Protein AF-A0A564YRD1-F1 (afdb_monomer)

Mean predicted aligned error: 12.75 Å

Foldseek 3Di:
DDDPPPVVVVVVVVCPVCVPFCFDPDAFPNRTATQQWAQDPVSDTDGADEFQDAADALRSHSNSDQDPPRRTHD

Structure (mmCIF, N/CA/C/O backbone):
data_AF-A0A564YRD1-F1
#
_entry.id   AF-A0A564YRD1-F1
#
loop_
_atom_site.group_PDB
_atom_site.id
_atom_site.type_symbol
_atom_site.label_atom_id
_atom_site.label_alt_id
_atom_site.label_comp_id
_atom_site.label_asym_id
_atom_site.label_entity_id
_atom_site.label_seq_id
_atom_site.pdbx_PDB_ins_code
_atom_site.Cartn_x
_atom_site.Cartn_y
_atom_site.Cartn_z
_atom_site.occupancy
_atom_site.B_iso_or_equiv
_atom_site.auth_seq_id
_atom_site.auth_comp_id
_atom_site.auth_asym_id
_atom_site.auth_atom_id
_atom_site.pdbx_PDB_model_num
ATOM 1 N N . MET A 1 1 ? -36.525 -20.557 -28.273 1.00 45.59 1 MET A N 1
ATOM 2 C CA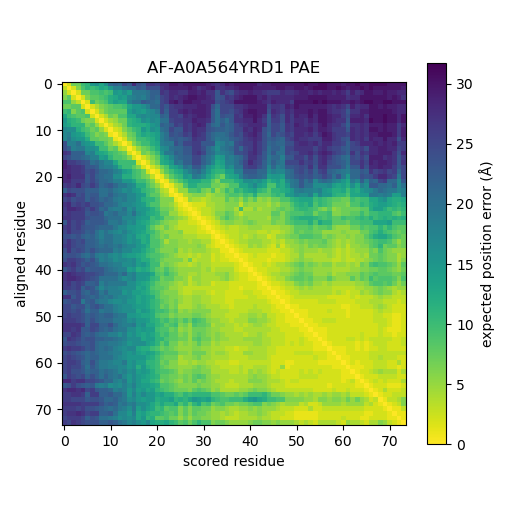 . MET A 1 1 ? -35.898 -20.047 -27.033 1.00 45.59 1 MET A CA 1
ATOM 3 C C . MET A 1 1 ? -34.460 -20.527 -27.038 1.00 45.59 1 MET A C 1
ATOM 5 O O . MET A 1 1 ? -34.182 -21.619 -26.570 1.00 45.59 1 MET A O 1
ATOM 9 N N . SER A 1 2 ? -33.584 -19.772 -27.702 1.00 38.62 2 SER A N 1
ATOM 10 C CA . SER A 1 2 ? -32.275 -20.269 -28.128 1.00 38.62 2 SER A CA 1
ATOM 11 C C . SER A 1 2 ? -31.203 -19.215 -27.895 1.00 38.62 2 SER A C 1
ATOM 13 O O . SER A 1 2 ? -31.256 -18.154 -28.500 1.00 38.62 2 SER A O 1
ATOM 15 N N . ILE A 1 3 ? -30.238 -19.557 -27.036 1.00 51.38 3 ILE A N 1
ATOM 16 C CA . ILE A 1 3 ? -28.797 -19.242 -27.108 1.00 51.38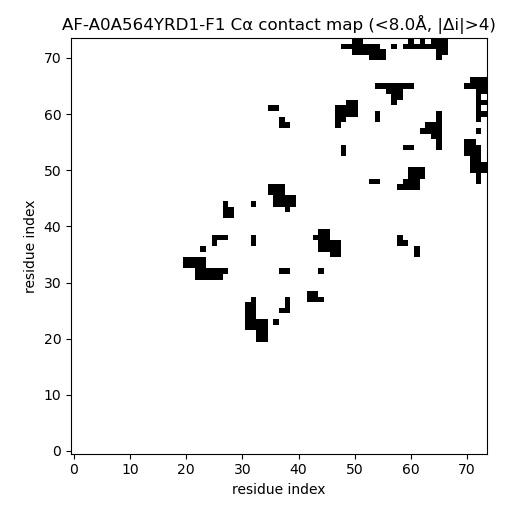 3 ILE A CA 1
ATOM 17 C C . ILE A 1 3 ? -28.368 -17.766 -26.937 1.00 51.38 3 ILE A C 1
ATOM 19 O O . ILE A 1 3 ? -27.297 -17.514 -26.390 1.00 51.38 3 ILE A O 1
ATOM 23 N N . VAL A 1 4 ? -29.197 -16.775 -27.271 1.00 46.78 4 VAL A N 1
ATOM 24 C CA . VAL A 1 4 ? -28.827 -15.344 -27.197 1.00 46.78 4 VAL A CA 1
ATOM 25 C C . VAL A 1 4 ? -28.648 -14.847 -25.749 1.00 46.78 4 VAL A C 1
ATOM 27 O O . VAL A 1 4 ? -27.973 -13.853 -25.504 1.00 46.78 4 VAL A O 1
ATOM 30 N N . SER A 1 5 ? -29.180 -15.571 -24.759 1.00 45.34 5 SER A N 1
ATOM 31 C CA . SER A 1 5 ? -29.170 -15.127 -23.358 1.00 45.34 5 SER A CA 1
ATOM 32 C C . SER A 1 5 ? -27.853 -15.375 -22.603 1.00 45.34 5 SER A C 1
ATOM 34 O O . SER A 1 5 ? -27.653 -14.773 -21.552 1.00 45.34 5 SER A O 1
ATOM 36 N N . ALA A 1 6 ? -26.956 -16.240 -23.093 1.00 47.44 6 ALA A N 1
ATOM 37 C CA . ALA A 1 6 ? -25.747 -16.629 -22.349 1.00 47.44 6 ALA A CA 1
ATOM 38 C C . ALA A 1 6 ? -24.510 -15.780 -22.688 1.00 47.44 6 ALA A C 1
ATOM 40 O O . ALA A 1 6 ? -23.625 -15.619 -21.852 1.00 47.44 6 ALA A O 1
ATOM 41 N N . VAL A 1 7 ? -24.452 -15.199 -23.891 1.00 48.12 7 VAL A N 1
ATOM 42 C CA . VAL A 1 7 ? -23.280 -14.427 -24.348 1.00 48.12 7 VAL A CA 1
ATOM 43 C C . VAL A 1 7 ? -23.189 -13.068 -23.644 1.00 48.12 7 VAL A C 1
ATOM 45 O O . VAL A 1 7 ? -22.097 -12.600 -23.333 1.00 48.12 7 VAL A O 1
ATOM 48 N N . LEU A 1 8 ? -24.333 -12.463 -23.311 1.00 39.03 8 LEU A N 1
ATOM 49 C CA . LEU A 1 8 ? -24.379 -11.189 -22.588 1.00 39.03 8 LEU A CA 1
ATOM 50 C C . LEU A 1 8 ? -23.835 -11.298 -21.159 1.00 39.03 8 LEU A C 1
ATOM 52 O O . LEU A 1 8 ? -23.202 -10.362 -20.691 1.00 39.03 8 LEU A O 1
ATOM 56 N N . LEU A 1 9 ? -24.019 -12.433 -20.478 1.00 40.19 9 LEU A N 1
ATOM 57 C CA . LEU A 1 9 ? -23.597 -12.596 -19.083 1.00 40.19 9 LEU A CA 1
ATOM 58 C C . LEU A 1 9 ? -22.075 -12.696 -18.920 1.00 40.19 9 LEU A C 1
ATOM 60 O O . LEU A 1 9 ? -21.556 -12.206 -17.924 1.00 40.19 9 LEU A O 1
ATOM 64 N N . VAL A 1 10 ? -21.353 -13.252 -19.899 1.00 45.09 10 VAL A N 1
ATOM 65 C CA . VAL A 1 10 ? -19.888 -13.428 -19.827 1.00 45.09 10 VAL A CA 1
ATOM 66 C C . VAL A 1 10 ? -19.136 -12.099 -19.994 1.00 45.09 10 VAL A C 1
ATOM 68 O O . VAL A 1 10 ? -18.082 -11.907 -19.391 1.00 45.09 10 VAL A O 1
ATOM 71 N N . LEU A 1 11 ? -19.699 -11.138 -20.736 1.00 37.62 11 LEU A N 1
ATOM 72 C CA . LEU A 1 11 ? -19.089 -9.815 -20.940 1.00 37.62 11 LEU A CA 1
ATOM 73 C C . LEU A 1 11 ? -19.072 -8.948 -19.668 1.00 37.62 11 LEU A C 1
ATOM 75 O O . LEU A 1 11 ? -18.169 -8.129 -19.507 1.00 37.62 11 LEU A O 1
ATOM 79 N N . PHE A 1 1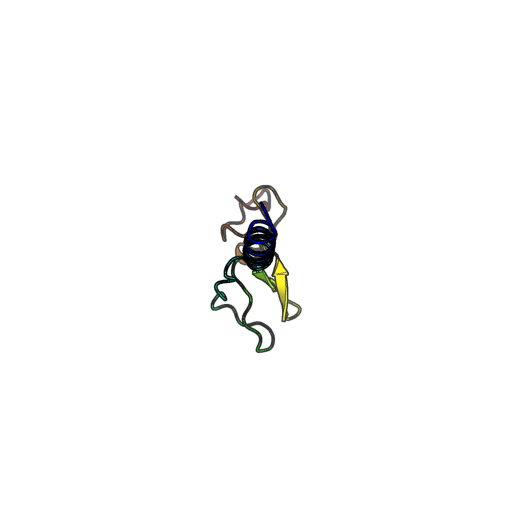2 ? -20.011 -9.144 -18.736 1.00 41.72 12 PHE A N 1
ATOM 80 C CA . PHE A 1 12 ? -20.052 -8.373 -17.485 1.00 41.72 12 PHE A CA 1
ATOM 81 C C . PHE A 1 12 ? -19.102 -8.901 -16.403 1.00 41.72 12 PHE A C 1
ATOM 83 O O . PHE A 1 12 ? -18.687 -8.132 -15.541 1.00 41.72 12 PHE A O 1
ATOM 90 N N . ILE A 1 13 ? -18.699 -10.174 -16.454 1.00 45.41 13 ILE A N 1
ATOM 91 C CA . ILE A 1 13 ? -17.855 -10.773 -15.401 1.00 45.41 13 ILE A CA 1
ATOM 92 C C . ILE A 1 13 ? -16.388 -10.323 -15.527 1.00 45.41 13 ILE A C 1
ATOM 94 O O . ILE A 1 13 ? -15.688 -10.212 -14.525 1.00 45.41 13 ILE A O 1
ATOM 98 N N . CYS A 1 14 ? -15.927 -9.971 -16.736 1.00 38.06 14 CYS A N 1
ATOM 99 C CA . CYS A 1 14 ? -14.594 -9.381 -16.931 1.00 38.06 14 CYS A CA 1
ATOM 100 C C . CYS A 1 14 ? -14.529 -7.881 -16.606 1.00 38.06 14 CYS A C 1
ATOM 102 O O . CYS A 1 14 ? -13.447 -7.379 -16.307 1.00 38.06 14 CYS A O 1
ATOM 104 N N . ALA A 1 15 ? -15.660 -7.166 -16.602 1.00 40.56 15 ALA A N 1
ATOM 105 C CA . ALA A 1 15 ? -15.696 -5.741 -16.260 1.00 40.56 15 ALA A CA 1
ATOM 106 C C . ALA A 1 15 ? -15.4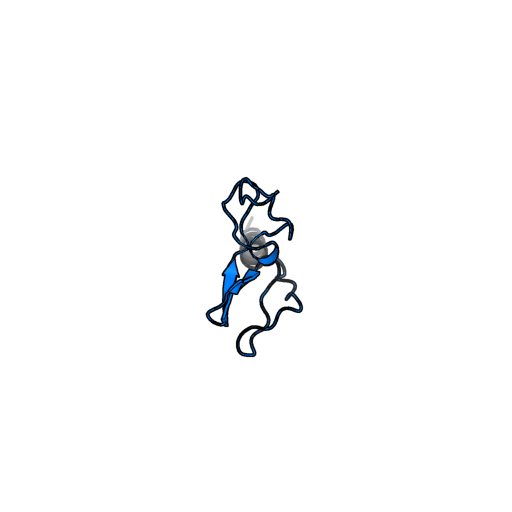66 -5.472 -14.759 1.00 40.56 15 ALA A C 1
ATOM 108 O O . ALA A 1 15 ? -15.265 -4.326 -14.363 1.00 40.56 15 ALA A O 1
ATOM 109 N N . SER A 1 16 ? -15.484 -6.514 -13.921 1.00 41.81 16 SER A N 1
ATOM 110 C CA . SER A 1 16 ? -15.333 -6.394 -12.465 1.00 41.81 16 SER A CA 1
ATOM 111 C C . SER A 1 16 ? -14.041 -7.003 -11.905 1.00 41.81 16 SER A C 1
ATOM 113 O O . SER A 1 16 ? -13.828 -6.924 -10.701 1.00 41.81 16 SER A O 1
ATOM 115 N N . ALA A 1 17 ? -13.160 -7.556 -12.749 1.00 41.66 17 ALA A N 1
ATOM 116 C CA . ALA A 1 17 ? -11.804 -7.966 -12.347 1.00 41.66 17 ALA A CA 1
ATOM 117 C C . ALA A 1 17 ? -10.729 -6.911 -12.688 1.00 41.66 17 ALA A C 1
ATOM 119 O O . ALA A 1 17 ? -9.679 -6.881 -12.059 1.00 41.66 17 ALA A O 1
ATOM 120 N N . HIS A 1 18 ? -11.027 -6.010 -13.628 1.00 40.31 18 HIS A N 1
ATOM 121 C CA . HIS A 1 18 ? -10.291 -4.771 -13.887 1.00 40.31 18 HIS A CA 1
ATOM 122 C C . HIS A 1 18 ? -11.283 -3.606 -13.787 1.00 40.31 18 HIS A C 1
ATOM 124 O O . HIS A 1 18 ? -11.719 -3.033 -14.788 1.00 40.31 18 HIS A O 1
ATOM 130 N N . GLY A 1 19 ? -11.709 -3.277 -12.567 1.00 38.06 19 GLY A N 1
ATOM 131 C CA . GLY A 1 19 ? -12.341 -1.984 -12.331 1.00 38.06 19 GLY A CA 1
ATOM 132 C C . GLY A 1 19 ? -11.290 -0.926 -12.624 1.00 38.06 19 GLY A C 1
ATOM 133 O O . GLY A 1 19 ? -10.288 -0.921 -11.926 1.00 38.06 19 GLY A O 1
ATOM 134 N N . LYS A 1 20 ? -11.486 -0.140 -13.694 1.00 44.69 20 LYS A N 1
ATOM 135 C CA . LY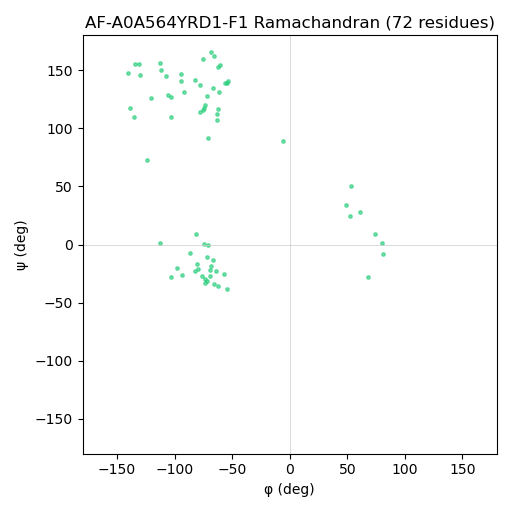S A 1 20 ? -10.695 1.040 -14.095 1.00 44.69 20 LYS A CA 1
ATOM 136 C C . LYS A 1 20 ? -9.630 1.414 -13.057 1.00 44.69 20 LYS A C 1
ATOM 138 O O . LYS A 1 20 ? -9.903 2.182 -12.141 1.00 44.69 20 LYS A O 1
ATOM 143 N N . GLU A 1 21 ? -8.441 0.838 -13.191 1.00 47.75 21 GLU A N 1
ATOM 144 C CA . GLU A 1 21 ? -7.297 1.236 -12.384 1.00 47.75 21 GLU A CA 1
ATOM 145 C C . GLU A 1 21 ? -6.891 2.623 -12.881 1.00 47.75 21 GLU A C 1
ATOM 147 O O . GLU A 1 21 ? -6.171 2.761 -13.870 1.00 47.75 21 GLU A O 1
ATOM 152 N N . GLU A 1 22 ? -7.424 3.678 -12.264 1.00 47.22 22 GLU A N 1
ATOM 153 C CA . GLU A 1 22 ? -6.908 5.021 -12.494 1.00 47.22 22 GLU A CA 1
ATOM 154 C C . GLU A 1 22 ? -5.462 5.028 -12.002 1.00 47.22 22 GLU A C 1
ATOM 156 O O . GLU A 1 22 ? -5.177 4.908 -10.816 1.00 47.22 22 GLU A O 1
ATOM 161 N N . CYS A 1 23 ? -4.502 5.054 -12.924 1.00 53.22 23 CYS A N 1
ATOM 162 C CA . CYS A 1 23 ? -3.104 5.052 -12.528 1.00 53.22 23 CYS A CA 1
ATOM 163 C C . CYS A 1 23 ? -2.794 6.315 -11.717 1.00 53.22 23 CYS A C 1
ATOM 165 O O . CYS A 1 23 ? -2.864 7.426 -12.244 1.00 53.22 23 CYS A O 1
ATOM 167 N N . SER A 1 24 ? -2.424 6.144 -10.445 1.00 61.50 24 SER A N 1
ATOM 168 C CA . SER A 1 24 ? -1.967 7.240 -9.598 1.00 61.50 24 SER A CA 1
ATOM 169 C C . SER A 1 24 ? -0.688 7.850 -10.186 1.00 61.50 24 SER A C 1
ATOM 171 O O . SER A 1 24 ? 0.098 7.194 -10.873 1.00 61.50 24 SER A O 1
ATOM 173 N N . ASN A 1 25 ? -0.438 9.132 -9.912 1.00 62.06 25 ASN A N 1
ATOM 174 C CA . ASN A 1 25 ? 0.759 9.830 -10.404 1.00 62.06 25 ASN A CA 1
ATOM 175 C C . ASN A 1 25 ? 2.065 9.377 -9.722 1.00 62.06 25 ASN A C 1
ATOM 177 O O . ASN A 1 25 ? 3.145 9.871 -10.050 1.00 62.06 25 ASN A O 1
ATOM 181 N N . THR A 1 26 ? 1.998 8.438 -8.778 1.00 67.69 26 THR A N 1
ATOM 182 C CA . THR A 1 26 ? 3.176 7.877 -8.117 1.00 67.69 26 THR A CA 1
ATOM 183 C C . THR A 1 26 ? 3.904 6.910 -9.051 1.00 67.69 26 THR A C 1
ATOM 185 O O . THR A 1 26 ? 3.366 5.871 -9.415 1.00 67.69 26 THR A O 1
ATOM 188 N N . THR A 1 27 ? 5.141 7.240 -9.426 1.00 73.06 27 THR A N 1
ATOM 189 C CA . THR A 1 27 ? 6.001 6.386 -10.262 1.00 73.06 27 THR A CA 1
ATOM 190 C C . THR A 1 27 ? 7.062 5.705 -9.395 1.00 73.06 27 THR A C 1
ATOM 192 O O . THR A 1 27 ? 7.787 6.388 -8.676 1.00 73.06 27 THR A O 1
ATOM 195 N N . CYS A 1 28 ? 7.173 4.380 -9.480 1.00 78.44 28 CYS A N 1
ATOM 196 C CA . CYS A 1 28 ? 8.173 3.551 -8.802 1.00 78.44 28 CYS A CA 1
ATOM 197 C C . CYS A 1 28 ? 8.989 2.786 -9.831 1.00 78.44 28 CYS A C 1
ATOM 199 O O . CYS A 1 28 ? 8.415 2.092 -10.665 1.00 78.44 28 CYS A O 1
ATOM 201 N N . ASN A 1 29 ? 10.315 2.901 -9.792 1.00 78.31 29 ASN A N 1
ATOM 202 C CA . ASN A 1 29 ? 11.201 2.249 -10.765 1.00 78.31 29 ASN A CA 1
ATOM 203 C C . ASN A 1 29 ? 10.796 2.453 -12.247 1.00 78.31 29 ASN A C 1
ATOM 205 O O . ASN A 1 29 ? 10.918 1.544 -13.063 1.00 78.31 29 ASN A O 1
ATOM 209 N N . GLY A 1 30 ? 10.239 3.620 -12.592 1.00 76.12 30 GLY A N 1
ATOM 210 C CA . GLY A 1 30 ? 9.737 3.906 -13.944 1.00 76.12 30 GLY A CA 1
ATOM 211 C C . GLY A 1 30 ? 8.343 3.343 -14.274 1.00 76.12 30 GLY A C 1
ATOM 212 O O . GLY A 1 30 ? 7.858 3.568 -15.379 1.00 76.12 30 GLY A O 1
ATOM 213 N N . ILE A 1 31 ? 7.671 2.670 -13.333 1.00 76.25 31 ILE A N 1
ATOM 214 C CA . ILE A 1 31 ? 6.306 2.136 -13.473 1.00 76.25 31 ILE A CA 1
ATOM 215 C C . ILE A 1 31 ? 5.340 3.006 -12.658 1.00 76.25 31 ILE A C 1
ATOM 217 O O . ILE A 1 31 ? 5.575 3.259 -11.476 1.00 76.25 31 ILE A O 1
ATOM 221 N N . LYS A 1 32 ? 4.242 3.475 -13.262 1.00 74.38 32 LYS A N 1
ATOM 222 C CA . LYS A 1 32 ? 3.177 4.170 -12.518 1.00 74.38 32 LYS A CA 1
ATOM 223 C C . LYS A 1 32 ? 2.400 3.169 -11.666 1.00 74.38 32 LYS A C 1
ATOM 225 O O . LYS A 1 32 ? 1.924 2.166 -12.188 1.00 74.38 32 LYS A O 1
ATOM 230 N N . CYS A 1 33 ? 2.258 3.448 -10.377 1.00 77.94 33 CYS A N 1
ATOM 231 C CA . CYS A 1 33 ? 1.409 2.660 -9.497 1.00 77.94 33 CYS A CA 1
ATOM 232 C C . CYS A 1 33 ? -0.062 3.030 -9.698 1.00 77.94 33 CYS A C 1
ATOM 234 O O . CYS A 1 33 ? -0.407 4.208 -9.770 1.00 77.94 33 CYS A O 1
ATOM 236 N N . CYS A 1 34 ? -0.929 2.023 -9.742 1.00 76.12 34 CYS A N 1
ATOM 237 C CA . CYS A 1 34 ? -2.375 2.193 -9.829 1.00 76.12 34 CYS A CA 1
ATOM 238 C C . CYS A 1 34 ? -2.982 2.846 -8.578 1.00 76.12 34 CYS A C 1
ATOM 240 O O . CYS A 1 34 ? -2.348 2.892 -7.517 1.00 76.12 34 CYS A O 1
ATOM 242 N N . GLU A 1 35 ? -4.204 3.375 -8.687 1.00 73.31 35 GLU A N 1
ATOM 243 C CA . GLU A 1 35 ? -4.967 3.812 -7.518 1.00 73.31 35 GLU A CA 1
ATOM 244 C C . GLU A 1 35 ? -5.062 2.672 -6.503 1.00 73.31 35 GLU A C 1
ATOM 246 O O . GLU A 1 35 ? -5.177 1.498 -6.849 1.00 73.31 35 GLU A O 1
ATOM 251 N N . GLY A 1 36 ? -4.946 3.010 -5.224 1.00 74.25 36 GLY A N 1
ATOM 252 C CA . GLY A 1 36 ? -4.884 2.000 -4.177 1.00 74.25 36 GLY A CA 1
ATOM 253 C C . GLY A 1 36 ? -3.548 1.250 -4.089 1.00 74.25 36 GLY A C 1
ATOM 254 O O . GLY A 1 36 ? -3.437 0.299 -3.318 1.00 74.25 36 GLY A O 1
ATOM 255 N N . LEU A 1 37 ? -2.506 1.674 -4.809 1.00 82.81 37 LEU A N 1
ATOM 256 C CA . LEU A 1 37 ? -1.130 1.224 -4.598 1.00 82.81 37 LEU A CA 1
ATOM 257 C C . LEU A 1 37 ? -0.253 2.381 -4.081 1.00 82.81 37 LEU A C 1
ATOM 259 O O . LEU A 1 37 ? -0.534 3.561 -4.295 1.00 82.81 37 LEU A O 1
ATOM 263 N N . PHE A 1 38 ? 0.836 2.050 -3.392 1.00 82.88 38 PHE A N 1
ATOM 264 C CA . PHE A 1 38 ? 1.847 2.999 -2.931 1.00 82.88 38 PHE A CA 1
ATOM 265 C C . PHE A 1 38 ? 3.256 2.531 -3.290 1.00 82.88 38 PHE A C 1
ATOM 267 O O . PHE A 1 38 ? 3.510 1.334 -3.444 1.00 82.88 38 PHE A O 1
ATOM 274 N N . CYS A 1 39 ? 4.182 3.486 -3.388 1.00 85.12 39 CYS A N 1
ATOM 275 C CA . CYS A 1 39 ? 5.590 3.188 -3.613 1.00 85.12 39 CYS A CA 1
ATOM 276 C C . CYS A 1 39 ? 6.259 2.732 -2.325 1.00 85.12 39 CYS A C 1
ATOM 278 O O . CYS A 1 39 ? 6.403 3.516 -1.386 1.00 85.12 39 CYS A O 1
ATOM 280 N N . SER A 1 40 ? 6.687 1.476 -2.276 1.00 82.94 40 SER A N 1
ATOM 281 C CA . SER A 1 40 ? 7.527 0.998 -1.183 1.00 82.94 40 SER A CA 1
ATOM 282 C C . SER A 1 40 ? 8.964 1.508 -1.328 1.00 82.94 40 SER A C 1
ATOM 284 O O . SER A 1 40 ? 9.420 1.830 -2.423 1.00 82.94 40 SER A O 1
ATOM 286 N N . ILE A 1 41 ? 9.714 1.504 -0.224 1.00 80.50 41 ILE A N 1
ATOM 287 C CA . ILE A 1 41 ? 11.149 1.836 -0.185 1.00 80.50 41 ILE A CA 1
ATOM 288 C C . ILE A 1 41 ? 11.994 0.950 -1.116 1.00 80.50 41 ILE A C 1
ATOM 290 O O . ILE A 1 41 ? 13.038 1.365 -1.607 1.00 80.50 41 ILE A O 1
ATOM 294 N N . PHE A 1 42 ? 11.505 -0.255 -1.414 1.00 83.31 42 PHE A N 1
ATOM 295 C CA . PHE A 1 42 ? 12.120 -1.180 -2.366 1.00 83.31 42 PHE A CA 1
ATOM 296 C C . PHE A 1 42 ? 11.779 -0.867 -3.835 1.00 83.31 42 PHE A C 1
ATOM 298 O O . PHE A 1 42 ? 12.096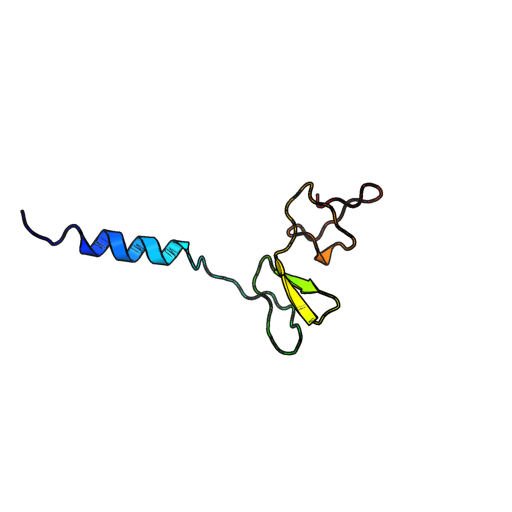 -1.670 -4.703 1.00 83.31 42 PHE A O 1
ATOM 305 N N . ASN A 1 43 ? 11.141 0.275 -4.128 1.00 81.12 43 ASN A N 1
ATOM 306 C CA . ASN A 1 43 ? 10.720 0.697 -5.471 1.00 81.12 43 ASN A CA 1
ATOM 307 C C . ASN A 1 43 ? 9.712 -0.243 -6.165 1.00 81.12 43 ASN A C 1
ATOM 309 O O . ASN A 1 43 ? 9.617 -0.275 -7.389 1.00 81.12 43 ASN A O 1
ATOM 313 N N . TYR A 1 44 ? 8.906 -0.961 -5.382 1.00 83.00 44 TYR A N 1
ATOM 314 C CA . TYR A 1 44 ? 7.777 -1.749 -5.880 1.00 83.00 44 TYR A CA 1
ATOM 315 C C . TYR A 1 44 ? 6.449 -1.086 -5.506 1.00 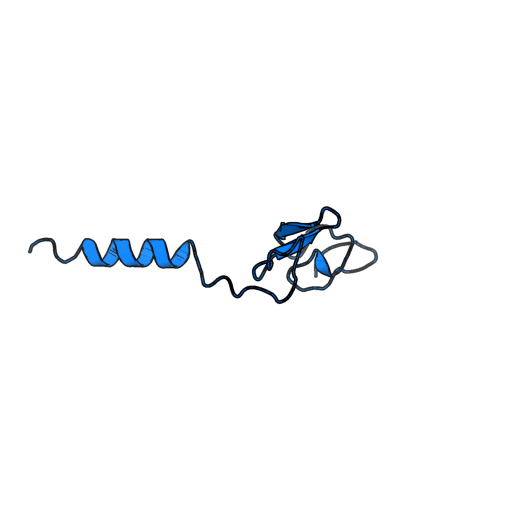83.00 44 TYR A C 1
ATOM 317 O O . TYR A 1 44 ? 6.322 -0.518 -4.416 1.00 83.00 44 TYR A O 1
ATOM 325 N N . CYS A 1 45 ? 5.454 -1.203 -6.387 1.00 82.44 45 CYS A N 1
ATOM 326 C CA . CYS A 1 45 ? 4.076 -0.836 -6.080 1.00 82.44 45 CYS A CA 1
ATOM 327 C C . CYS A 1 45 ? 3.459 -1.904 -5.171 1.00 82.44 45 CYS A C 1
ATOM 329 O O . CYS A 1 45 ? 3.331 -3.061 -5.567 1.00 82.44 45 CYS A O 1
ATOM 331 N N . PHE A 1 46 ? 3.076 -1.521 -3.958 1.00 84.06 46 PHE A N 1
ATOM 332 C CA . PHE A 1 46 ? 2.359 -2.383 -3.019 1.00 84.06 46 PHE A CA 1
ATOM 333 C C . PHE A 1 46 ? 0.941 -1.880 -2.814 1.00 84.06 46 PHE A C 1
ATOM 335 O O . PHE A 1 46 ? 0.702 -0.677 -2.854 1.00 84.06 46 PHE A O 1
ATOM 342 N N . THR A 1 47 ? 0.007 -2.785 -2.532 1.00 85.38 47 THR A N 1
ATOM 343 C CA . THR A 1 47 ? -1.364 -2.401 -2.191 1.00 85.38 47 THR A CA 1
ATOM 344 C C . THR A 1 47 ? -1.383 -1.546 -0.933 1.00 85.38 47 THR A C 1
ATOM 346 O O . THR A 1 47 ? -0.759 -1.878 0.079 1.00 85.38 47 THR A O 1
ATOM 349 N N . CYS A 1 48 ? -2.093 -0.424 -1.005 1.00 86.00 48 CYS A N 1
ATOM 350 C CA . CYS A 1 48 ? -2.349 0.426 0.138 1.00 86.00 48 CYS A CA 1
ATOM 351 C C . CYS A 1 48 ? -3.114 -0.351 1.212 1.00 86.00 48 CYS A C 1
ATOM 353 O O . CYS A 1 48 ? -3.814 -1.334 0.972 1.00 86.00 48 CYS A O 1
ATOM 355 N N . ARG A 1 49 ? -2.950 0.095 2.446 1.00 87.31 49 ARG A N 1
ATOM 356 C CA . ARG A 1 49 ? -3.489 -0.536 3.636 1.00 87.31 49 ARG A CA 1
ATOM 357 C C . ARG A 1 49 ? -4.854 0.064 3.944 1.00 87.31 49 ARG A C 1
ATOM 359 O O . ARG A 1 49 ? -5.020 1.288 3.969 1.00 87.31 49 ARG A O 1
ATOM 366 N N . ALA A 1 50 ? -5.820 -0.818 4.178 1.00 87.44 50 ALA A N 1
ATOM 367 C CA . ALA A 1 50 ? -7.168 -0.449 4.579 1.00 87.44 50 ALA A CA 1
ATOM 368 C C . ALA A 1 50 ? -7.191 0.143 5.999 1.00 87.44 50 ALA A C 1
ATOM 370 O O . ALA A 1 50 ? -6.240 0.009 6.773 1.00 87.44 50 ALA A O 1
ATOM 371 N N . LYS A 1 51 ? -8.304 0.787 6.357 1.00 90.06 51 LYS A N 1
ATOM 372 C CA . LYS A 1 51 ? -8.525 1.349 7.693 1.00 90.06 51 LYS A CA 1
ATOM 373 C C . LYS A 1 51 ? -8.333 0.295 8.791 1.00 90.06 51 LYS A C 1
ATOM 375 O O . LYS A 1 51 ? -8.769 -0.842 8.653 1.00 90.06 51 LYS A O 1
ATOM 380 N N . GLY A 1 52 ? -7.692 0.686 9.890 1.00 89.62 52 GLY A N 1
ATOM 381 C CA . GLY A 1 52 ? -7.396 -0.184 11.031 1.00 89.62 52 GLY A CA 1
ATOM 382 C C . GLY A 1 52 ? -6.167 -1.076 10.846 1.00 89.62 52 GLY A C 1
ATOM 383 O O . GLY A 1 52 ? -5.720 -1.690 11.811 1.00 89.62 52 GLY A O 1
ATOM 384 N N . VAL A 1 53 ? -5.579 -1.119 9.647 1.00 91.62 53 VAL A N 1
ATOM 385 C CA . VAL A 1 53 ? -4.326 -1.838 9.401 1.00 91.62 53 VAL A CA 1
ATOM 386 C C . VAL A 1 53 ? -3.146 -0.973 9.827 1.00 91.62 53 VAL A C 1
ATOM 388 O O . VAL A 1 53 ? -3.128 0.240 9.612 1.00 91.62 53 VAL A O 1
ATOM 391 N N . PHE A 1 54 ? -2.138 -1.617 10.413 1.00 92.00 54 PHE A N 1
ATOM 392 C CA . PHE A 1 54 ? -0.910 -0.967 10.849 1.00 92.00 54 PHE A CA 1
ATOM 393 C C . PHE A 1 54 ? -0.207 -0.218 9.698 1.00 92.00 54 PHE A C 1
ATOM 395 O O . PHE A 1 54 ? -0.092 -0.758 8.600 1.00 92.00 54 PHE A O 1
ATOM 402 N N . CYS A 1 55 ? 0.329 0.9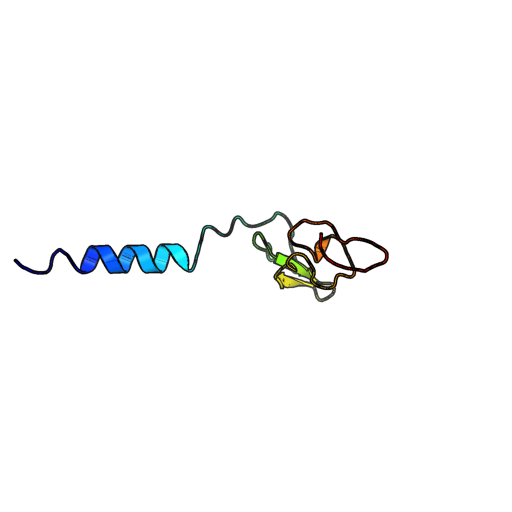78 9.929 1.00 90.25 55 CYS A N 1
ATOM 403 C CA . CYS A 1 55 ? 1.043 1.806 8.956 1.00 90.25 55 CYS A CA 1
ATOM 404 C C . CYS A 1 55 ? 2.251 2.508 9.585 1.00 90.25 55 CYS A C 1
ATOM 406 O O . CYS A 1 55 ? 2.228 2.891 10.745 1.00 90.25 55 CYS A O 1
ATOM 408 N N . PHE A 1 56 ? 3.306 2.720 8.795 1.00 88.81 56 PHE A N 1
ATOM 409 C CA . PHE A 1 56 ? 4.484 3.492 9.220 1.00 88.81 56 PHE A CA 1
ATOM 410 C C . PHE A 1 56 ? 4.497 4.909 8.629 1.00 88.81 56 PHE A C 1
ATOM 412 O O . PHE A 1 56 ? 5.038 5.833 9.230 1.00 88.81 56 PHE A O 1
ATOM 419 N N . SER A 1 57 ? 3.882 5.078 7.457 1.00 87.75 57 SER A N 1
ATOM 420 C CA . SER A 1 57 ? 3.746 6.348 6.749 1.00 87.75 57 SER A CA 1
ATOM 421 C C . SER A 1 57 ? 2.315 6.514 6.247 1.00 87.75 57 SER A C 1
ATOM 423 O O . SER A 1 57 ? 1.610 5.528 6.020 1.00 87.75 57 SER A O 1
ATOM 425 N N . ASN A 1 58 ? 1.907 7.765 6.043 1.00 87.62 58 ASN A N 1
ATOM 426 C CA . ASN A 1 58 ? 0.631 8.129 5.432 1.00 87.62 58 ASN A CA 1
ATOM 427 C C . ASN A 1 58 ? 0.451 7.468 4.063 1.00 87.62 58 ASN A C 1
ATOM 429 O O . ASN A 1 58 ? -0.634 6.980 3.762 1.00 87.62 58 ASN A O 1
ATOM 433 N N . ASP A 1 59 ? 1.522 7.363 3.275 1.00 84.00 59 ASP A N 1
ATOM 434 C CA . ASP A 1 59 ? 1.477 6.751 1.948 1.00 84.00 59 ASP A CA 1
ATOM 435 C C . ASP A 1 59 ? 1.123 5.273 1.952 1.00 84.00 59 ASP A C 1
ATOM 437 O O . ASP A 1 59 ? 0.606 4.787 0.952 1.00 84.00 59 ASP A O 1
ATOM 441 N N . HIS A 1 60 ? 1.349 4.575 3.068 1.00 86.81 60 HIS A N 1
ATOM 442 C CA . HIS A 1 60 ? 0.965 3.175 3.184 1.00 86.81 60 HIS A CA 1
ATOM 443 C C . HIS A 1 60 ? -0.552 3.013 3.230 1.00 86.81 60 HIS A C 1
ATOM 445 O O . HIS A 1 60 ? -1.024 1.921 2.955 1.00 86.81 60 HIS A O 1
ATOM 451 N N . CYS A 1 61 ? -1.312 4.042 3.605 1.00 87.44 61 CYS A N 1
ATOM 452 C CA . CYS A 1 61 ? -2.757 3.969 3.785 1.00 87.44 61 CYS A CA 1
ATOM 453 C C . CYS A 1 61 ? -3.500 4.396 2.526 1.00 87.44 61 CYS A C 1
ATOM 455 O O . CYS A 1 61 ? -3.138 5.388 1.896 1.00 87.44 61 CYS A O 1
ATOM 457 N N . CYS A 1 62 ? -4.596 3.708 2.204 1.00 86.19 62 CYS A N 1
ATOM 458 C CA . CYS A 1 62 ? -5.452 4.096 1.078 1.00 86.19 62 CYS A CA 1
ATOM 459 C C . CYS A 1 62 ? -6.066 5.487 1.283 1.00 86.19 62 CYS A C 1
ATOM 461 O O . CYS A 1 62 ? -6.148 6.277 0.353 1.00 86.19 62 CYS A O 1
ATOM 463 N N . SER A 1 63 ? -6.409 5.821 2.531 1.00 85.94 63 SER A N 1
ATOM 464 C CA . SER A 1 63 ? -6.885 7.148 2.936 1.00 85.94 63 SER A CA 1
ATOM 465 C C . SER A 1 63 ? -5.785 8.212 3.003 1.00 85.94 63 SER A C 1
ATOM 467 O O . SER A 1 63 ? -6.057 9.344 3.394 1.00 85.94 63 SER A O 1
ATOM 469 N N . LYS A 1 64 ? -4.529 7.852 2.692 1.00 87.44 64 LYS A N 1
ATOM 470 C CA . LYS A 1 64 ? -3.338 8.698 2.859 1.00 87.44 64 LYS A CA 1
ATOM 471 C C . LYS A 1 64 ? -3.187 9.277 4.270 1.00 87.44 64 LYS A C 1
ATOM 473 O O . LYS A 1 64 ? -2.530 10.296 4.469 1.00 87.44 64 LYS A O 1
ATOM 478 N N . HIS A 1 65 ? -3.770 8.611 5.266 1.00 91.50 65 HIS A N 1
ATOM 479 C CA . HIS A 1 65 ? -3.770 9.077 6.642 1.00 91.50 65 HIS A CA 1
ATOM 480 C C . HIS A 1 65 ? -3.439 7.940 7.610 1.00 91.50 65 HIS A C 1
ATOM 482 O O . HIS A 1 65 ? -4.226 7.019 7.828 1.00 91.50 65 HIS A O 1
ATOM 488 N N . CYS A 1 66 ? -2.250 8.022 8.202 1.00 92.25 66 CYS A N 1
ATOM 489 C CA . CYS A 1 66 ? -1.754 7.119 9.227 1.00 92.25 66 CYS A CA 1
ATOM 490 C C . CYS A 1 66 ? -1.858 7.803 10.597 1.00 92.25 66 CYS A C 1
ATOM 492 O O . CYS A 1 66 ? -1.133 8.755 10.897 1.00 92.25 66 CYS A O 1
ATOM 494 N N . LYS A 1 67 ? -2.774 7.327 11.446 1.00 94.19 67 LYS A N 1
ATOM 495 C CA . LYS A 1 67 ? -3.042 7.899 12.768 1.00 94.19 67 LYS A CA 1
ATOM 496 C C . LYS A 1 67 ? -1.915 7.555 13.740 1.00 94.19 67 LYS A C 1
ATOM 498 O O . LYS A 1 67 ? -1.686 6.390 14.061 1.00 94.19 67 LYS A O 1
ATOM 503 N N . LYS A 1 68 ? -1.257 8.582 14.275 1.00 89.69 68 LYS A N 1
ATOM 504 C CA . LYS A 1 68 ? -0.272 8.473 15.366 1.00 89.69 68 LYS A CA 1
ATOM 505 C C . LYS A 1 68 ? -0.959 8.714 16.726 1.00 89.69 68 LYS A C 1
ATOM 507 O O . LYS A 1 68 ? -1.911 9.493 16.762 1.00 89.69 68 LYS A O 1
ATOM 512 N N . PRO A 1 69 ? -0.535 8.068 17.835 1.00 85.88 69 PRO A N 1
ATOM 513 C CA . PRO A 1 69 ? 0.612 7.160 17.978 1.00 85.88 69 PRO A CA 1
ATOM 514 C C . PRO A 1 69 ? 0.311 5.691 17.642 1.00 85.88 69 PRO A C 1
ATOM 516 O O . PRO A 1 69 ? 1.230 4.886 17.600 1.00 85.88 69 PRO A O 1
ATOM 519 N N . SER A 1 70 ? -0.950 5.330 17.398 1.00 86.75 70 SER A N 1
ATOM 520 C CA . SER A 1 70 ? -1.360 3.935 17.186 1.00 86.75 70 SER A CA 1
ATOM 521 C C . SER A 1 70 ? -0.810 3.299 15.904 1.00 86.75 70 SER A C 1
ATOM 523 O O . SER A 1 70 ? -0.890 2.083 15.777 1.00 86.75 70 SER A O 1
ATOM 525 N N . LEU A 1 71 ? -0.254 4.097 14.981 1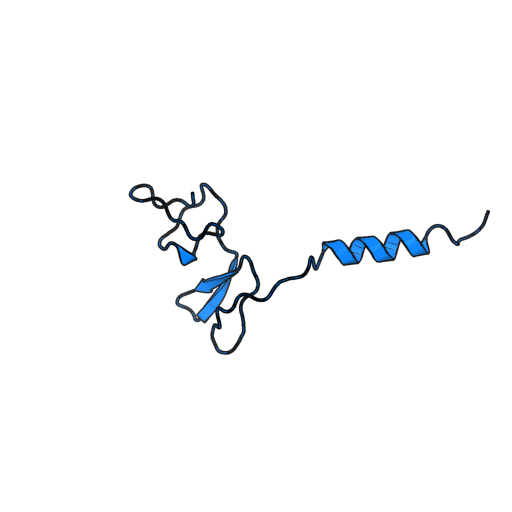.00 91.88 71 LEU A N 1
ATOM 526 C CA . LEU A 1 71 ? 0.327 3.645 13.715 1.00 91.88 71 LEU A CA 1
ATOM 527 C C . LEU A 1 71 ? -0.670 2.791 12.922 1.00 91.88 71 LEU A C 1
ATOM 529 O O . LEU A 1 71 ? -0.352 1.687 12.503 1.00 91.88 71 LEU A O 1
ATOM 533 N N . VAL A 1 72 ? -1.898 3.290 12.738 1.00 93.00 72 VAL A N 1
ATOM 534 C CA . VAL A 1 72 ? -2.963 2.607 11.977 1.00 93.00 72 VAL A CA 1
ATOM 535 C C . VAL A 1 72 ? -3.600 3.530 10.949 1.00 93.00 72 VAL A C 1
ATOM 537 O O . VAL A 1 72 ? -3.744 4.730 11.185 1.00 93.00 72 VAL A O 1
ATOM 540 N N . CYS A 1 73 ? -4.000 2.978 9.808 1.00 89.88 73 CYS A N 1
ATOM 541 C CA . CYS A 1 73 ? -4.706 3.733 8.781 1.00 89.88 73 CYS A CA 1
ATOM 542 C C . CYS A 1 73 ? -6.084 4.168 9.280 1.00 89.88 73 CYS A C 1
ATOM 544 O O . CYS A 1 73 ? -6.803 3.366 9.885 1.00 89.88 73 CYS A O 1
ATOM 546 N N . SER A 1 74 ? -6.446 5.430 9.042 1.00 82.69 74 SER A N 1
ATOM 547 C CA . SER A 1 74 ? -7.692 6.036 9.534 1.00 82.69 74 SER A CA 1
ATOM 548 C C . SER A 1 74 ? -8.727 6.266 8.451 1.00 82.69 74 SER A C 1
ATOM 550 O O . SER A 1 74 ? -8.326 6.497 7.293 1.00 82.69 74 SER A O 1
#

pLDDT: mean 71.12, std 19.54, range [37.62, 94.19]

Radius of gyration: 18.09 Å; Cα contacts (8 Å, |Δi|>4): 117; chains: 1; bounding box: 48×30×46 Å

Sequence (74 aa):
MSIVSAVLLVLFICASAHGKEECSNTTCNGIKCCEGLFCSIFNYCFTCRAKGVFCFSNDHCCSKHCKKPSLVCS

Secondary structure (DSSP, 8-state):
--SHHHHHHHHHHHTTTS----EEEEEETTEEEETTEEE-TTS-EEEPBPTTSB-SSGGGBTTS-EETTTTEE-

Solvent-accessible surface area (backbone atoms only — not comparable to full-atom values): 4341 Å² total; per-residue (Å²): 144,75,79,71,77,60,65,64,58,60,64,56,63,60,55,69,78,60,60,81,69,55,64,35,91,55,66,26,84,88,40,67,23,36,58,59,38,26,72,42,96,85,42,42,70,39,77,31,32,54,69,74,35,77,34,94,44,31,64,43,14,60,71,53,33,44,42,77,90,80,29,21,14,89

Organism: Hymenolepis diminuta (NCBI:txid6216)